Protein AF-A0A2E9M3F2-F1 (afdb_monomer_lite)

pLDDT: mean 84.05, std 14.64, range [48.94, 98.19]

Secondary structure (DSSP, 8-state):
---HHHHHHHHHHHHTT--HHHHHHHHT--HHHHHHHHHHHHHHHTTS-HHHHHHHHHHTT-TTSHHHHHHHHHHHHHHH--

Sequence (82 aa):
MATKEQVAQIVQLRGVGHSLEEIAKRVGMSKSSVAYQLKLLKKKSSKSDPSEVFSSALLGATIGTAGGLALAILLQQLKNGK

Structure (mmCIF, N/CA/C/O backbone):
data_AF-A0A2E9M3F2-F1
#
_entry.id   AF-A0A2E9M3F2-F1
#
loop_
_atom_site.group_PDB
_atom_site.id
_atom_site.type_symbol
_atom_site.label_atom_id
_atom_site.label_alt_id
_atom_site.label_comp_id
_atom_site.label_asym_id
_atom_site.label_entity_id
_atom_site.label_seq_id
_atom_site.pdbx_PDB_ins_code
_atom_site.Cartn_x
_atom_site.Cartn_y
_atom_site.Cartn_z
_atom_site.occupancy
_atom_site.B_iso_or_equiv
_atom_site.auth_seq_id
_atom_site.auth_comp_id
_atom_site.auth_asym_id
_atom_site.auth_atom_id
_atom_site.pdbx_PDB_model_num
ATOM 1 N N . MET A 1 1 ? -10.675 0.221 10.606 1.00 74.19 1 MET A N 1
ATOM 2 C CA . MET A 1 1 ? -9.225 0.142 10.295 1.00 74.19 1 MET A CA 1
ATOM 3 C C . MET A 1 1 ? -9.054 -0.719 9.051 1.00 74.19 1 MET A C 1
ATOM 5 O O . MET A 1 1 ? -9.909 -1.565 8.838 1.00 74.19 1 MET A O 1
ATOM 9 N N . ALA A 1 2 ? -8.031 -0.480 8.223 1.00 85.44 2 ALA A N 1
ATOM 10 C CA . ALA A 1 2 ? -7.800 -1.290 7.021 1.00 85.44 2 ALA A CA 1
ATOM 11 C C . ALA A 1 2 ? -7.404 -2.726 7.401 1.00 85.44 2 ALA A C 1
ATOM 13 O O . ALA A 1 2 ? -6.616 -2.902 8.333 1.00 85.44 2 ALA A O 1
ATOM 14 N N . THR A 1 3 ? -7.922 -3.729 6.688 1.00 91.50 3 THR A N 1
ATOM 15 C CA . THR A 1 3 ? -7.448 -5.115 6.834 1.00 91.50 3 THR A CA 1
ATOM 16 C C . THR A 1 3 ? -6.054 -5.274 6.225 1.00 91.50 3 THR A C 1
ATOM 18 O O . THR A 1 3 ? -5.589 -4.413 5.472 1.00 91.50 3 THR A O 1
ATOM 21 N N . LYS A 1 4 ? -5.369 -6.382 6.526 1.00 88.19 4 LYS A N 1
ATOM 22 C CA . LYS A 1 4 ? -4.049 -6.660 5.940 1.00 88.19 4 LYS A CA 1
ATOM 23 C C . LYS A 1 4 ? -4.140 -6.757 4.414 1.00 88.19 4 LYS A C 1
ATOM 25 O O . LYS A 1 4 ? -3.322 -6.170 3.715 1.00 88.19 4 LYS A O 1
ATOM 30 N N . GLU A 1 5 ? -5.192 -7.392 3.909 1.00 87.88 5 GLU A N 1
ATOM 31 C CA . GLU A 1 5 ? -5.519 -7.536 2.487 1.00 87.88 5 GLU A CA 1
ATOM 32 C C . GLU A 1 5 ? -5.744 -6.179 1.822 1.00 87.88 5 GLU A C 1
ATOM 34 O O . GLU A 1 5 ? -5.217 -5.923 0.740 1.00 87.88 5 GLU A O 1
ATOM 39 N N . GLN A 1 6 ? -6.472 -5.273 2.482 1.00 92.75 6 GLN A N 1
ATOM 40 C CA . GLN A 1 6 ? -6.657 -3.913 1.980 1.00 92.75 6 GLN A CA 1
ATOM 41 C C . GLN A 1 6 ? -5.335 -3.142 1.947 1.00 92.75 6 GLN A C 1
ATO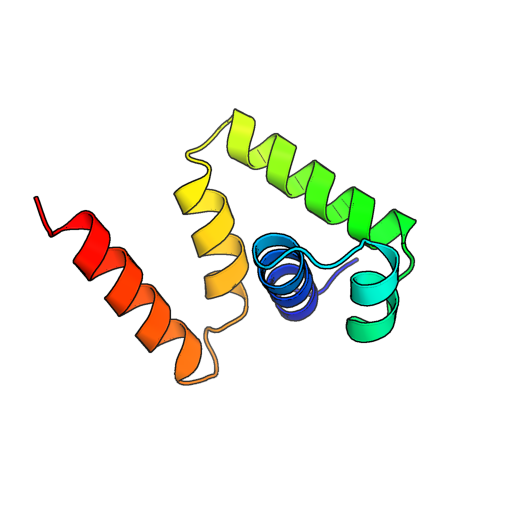M 43 O O . GLN A 1 6 ? -5.068 -2.437 0.978 1.00 92.75 6 GLN A O 1
ATOM 48 N N . VAL A 1 7 ? -4.478 -3.289 2.964 1.00 93.50 7 VAL A N 1
ATOM 49 C CA . VAL A 1 7 ? -3.154 -2.645 2.986 1.00 93.50 7 VAL A CA 1
ATOM 50 C C . VAL A 1 7 ? -2.267 -3.164 1.853 1.00 93.50 7 VAL A C 1
ATOM 52 O O . VAL A 1 7 ? -1.652 -2.351 1.164 1.00 93.50 7 VAL A O 1
ATOM 55 N N . ALA A 1 8 ? -2.242 -4.472 1.592 1.00 91.56 8 ALA A N 1
ATOM 56 C CA . ALA A 1 8 ? -1.500 -5.021 0.458 1.00 91.56 8 ALA A CA 1
ATOM 57 C C . ALA A 1 8 ? -2.023 -4.517 -0.884 1.00 91.56 8 ALA A C 1
ATOM 59 O O . ALA A 1 8 ? -1.226 -4.097 -1.718 1.00 91.56 8 ALA A O 1
ATOM 60 N N . GLN A 1 9 ? -3.344 -4.476 -1.076 1.00 92.69 9 GLN A N 1
ATOM 61 C CA . GLN A 1 9 ? -3.930 -3.926 -2.298 1.00 92.69 9 GLN A CA 1
ATOM 62 C C . GLN A 1 9 ? -3.603 -2.437 -2.465 1.00 92.69 9 GLN A C 1
ATOM 64 O O . GLN A 1 9 ? -3.242 -2.012 -3.560 1.00 92.69 9 GLN A O 1
ATOM 69 N N . ILE A 1 10 ? -3.656 -1.642 -1.388 1.00 95.50 10 ILE A N 1
ATOM 70 C CA . ILE A 1 10 ? -3.253 -0.226 -1.405 1.00 95.50 10 ILE A CA 1
ATOM 71 C C . ILE A 1 10 ? -1.797 -0.092 -1.861 1.00 95.50 10 ILE A C 1
ATOM 73 O O . ILE A 1 10 ? -1.496 0.736 -2.719 1.00 95.50 10 ILE A O 1
ATOM 77 N N . VAL A 1 11 ? -0.899 -0.902 -1.298 1.00 93.94 11 VAL A N 1
ATOM 78 C CA . VAL A 1 11 ? 0.535 -0.873 -1.603 1.00 93.94 11 VAL A CA 1
ATOM 79 C C . VAL A 1 11 ? 0.818 -1.328 -3.030 1.00 93.94 11 VAL A C 1
ATOM 81 O O . VAL A 1 11 ? 1.548 -0.644 -3.743 1.00 93.94 11 VAL A O 1
ATOM 84 N N . GLN A 1 12 ? 0.201 -2.424 -3.472 1.00 92.75 12 GLN A N 1
ATOM 85 C CA . GLN A 1 12 ? 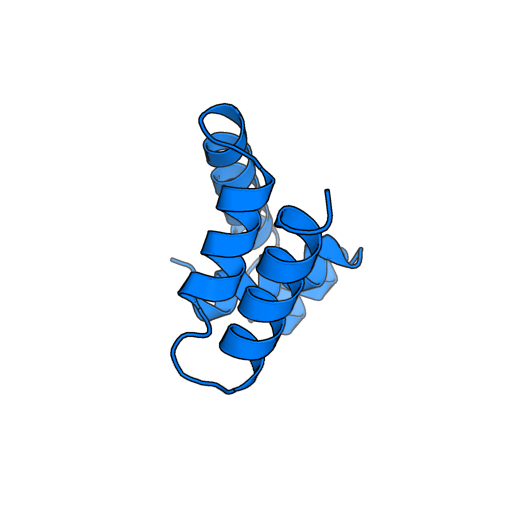0.331 -2.950 -4.828 1.00 92.75 12 GLN A CA 1
ATOM 86 C C . GLN A 1 12 ? -0.150 -1.929 -5.862 1.00 92.75 12 GLN A C 1
ATOM 88 O O . GLN A 1 12 ? 0.597 -1.567 -6.768 1.00 92.75 12 GLN A O 1
ATOM 93 N N . LEU A 1 13 ? -1.372 -1.413 -5.700 1.00 95.44 13 LEU A N 1
ATOM 94 C CA . LEU A 1 13 ? -1.966 -0.460 -6.636 1.00 95.44 13 LEU A CA 1
ATOM 95 C C . LEU A 1 13 ? -1.195 0.863 -6.660 1.00 95.44 13 LEU A C 1
ATOM 97 O O . LEU A 1 13 ? -0.992 1.441 -7.727 1.00 95.44 13 LEU A O 1
ATOM 101 N N . ARG A 1 14 ? -0.729 1.340 -5.498 1.00 95.44 14 ARG A N 1
ATOM 102 C CA . ARG A 1 14 ? 0.091 2.551 -5.439 1.00 95.44 14 ARG A CA 1
ATOM 103 C C . ARG A 1 14 ? 1.469 2.339 -6.064 1.00 95.44 14 ARG A C 1
ATOM 105 O O . ARG A 1 14 ? 1.958 3.250 -6.724 1.00 95.44 14 ARG A O 1
ATOM 112 N N . GLY A 1 15 ? 2.069 1.165 -5.866 1.00 91.81 15 GLY A N 1
ATOM 113 C CA . GLY A 1 15 ? 3.368 0.795 -6.428 1.00 91.81 15 GLY A CA 1
ATOM 114 C C . GLY A 1 15 ? 3.381 0.779 -7.957 1.00 91.81 15 GLY A C 1
ATOM 115 O O . GLY A 1 15 ? 4.403 1.100 -8.549 1.00 91.81 15 GLY A O 1
ATOM 116 N N . VAL A 1 16 ? 2.237 0.494 -8.588 1.00 93.94 16 VAL A N 1
ATOM 117 C CA . VAL A 1 16 ? 2.071 0.523 -10.054 1.00 93.94 16 VAL A CA 1
ATOM 118 C C . VAL A 1 16 ? 1.476 1.835 -10.589 1.00 93.94 16 VAL A C 1
ATOM 120 O O . VAL A 1 16 ? 1.185 1.935 -11.775 1.00 93.94 16 VAL A O 1
ATOM 123 N N . GLY A 1 17 ? 1.298 2.854 -9.738 1.00 95.75 17 GLY A N 1
ATOM 124 C CA . GLY A 1 17 ? 0.958 4.217 -10.170 1.00 95.75 17 GLY A CA 1
ATOM 125 C C . GLY A 1 17 ? -0.516 4.628 -10.083 1.00 95.75 17 GLY A C 1
ATOM 126 O O . GLY A 1 17 ? -0.846 5.731 -10.513 1.00 95.75 17 GLY A O 1
ATOM 127 N N . HIS A 1 18 ? -1.405 3.823 -9.490 1.00 97.81 18 HIS A N 1
ATOM 128 C CA . HIS A 1 18 ? -2.805 4.234 -9.324 1.00 97.81 18 HIS A CA 1
ATOM 129 C C . HIS A 1 18 ? -2.975 5.437 -8.378 1.00 97.81 18 HIS A C 1
ATOM 131 O O . HIS A 1 18 ? -2.275 5.610 -7.367 1.00 97.81 18 HIS A O 1
ATOM 137 N N . SER A 1 19 ? -3.969 6.265 -8.694 1.00 98.12 19 SER A N 1
ATOM 138 C CA . SER A 1 19 ? -4.391 7.406 -7.886 1.00 98.12 19 SER A CA 1
ATOM 139 C C . SER A 1 19 ? -5.091 6.967 -6.593 1.00 98.12 19 SER A C 1
ATOM 141 O O . SER A 1 19 ? -5.644 5.872 -6.488 1.00 98.12 19 SER A O 1
ATOM 143 N N . LEU A 1 20 ? -5.124 7.851 -5.588 1.00 97.62 20 LEU A N 1
ATOM 144 C CA . LEU A 1 20 ? -5.818 7.579 -4.318 1.00 97.62 20 LEU A CA 1
ATOM 145 C C . LEU A 1 20 ? -7.316 7.317 -4.514 1.00 97.62 20 LEU A C 1
ATOM 147 O O . LEU A 1 20 ? -7.920 6.586 -3.737 1.00 97.62 20 LEU A O 1
ATOM 151 N N . GLU A 1 21 ? -7.904 7.920 -5.545 1.00 98.19 21 GLU A N 1
ATOM 152 C CA . GLU A 1 21 ? -9.304 7.748 -5.909 1.00 98.19 21 GLU A CA 1
ATOM 153 C C . GLU A 1 21 ? -9.594 6.367 -6.491 1.00 98.19 21 GLU A C 1
ATOM 155 O O . GLU A 1 21 ? -10.539 5.713 -6.054 1.00 98.19 21 GLU A O 1
ATOM 160 N N . GLU A 1 22 ? -8.773 5.897 -7.427 1.00 98.19 22 GLU A N 1
ATOM 161 C CA . GLU A 1 22 ? -8.908 4.552 -7.993 1.00 98.19 22 GLU A CA 1
ATOM 162 C C . GLU A 1 22 ? -8.676 3.473 -6.933 1.00 98.19 22 GLU A C 1
ATOM 164 O O . GLU A 1 22 ? -9.410 2.486 -6.882 1.00 98.19 22 GLU A O 1
ATOM 169 N N . ILE A 1 23 ? -7.688 3.679 -6.055 1.00 98.06 23 ILE A N 1
ATOM 170 C CA . ILE A 1 23 ? -7.402 2.758 -4.952 1.00 98.06 23 ILE A CA 1
ATOM 171 C C . ILE A 1 23 ? -8.600 2.699 -4.005 1.00 98.06 23 ILE A C 1
ATOM 173 O O . ILE A 1 23 ? -9.098 1.611 -3.739 1.00 98.06 23 ILE A O 1
ATOM 177 N N . ALA A 1 24 ? -9.097 3.853 -3.549 1.00 97.88 24 ALA A N 1
ATOM 178 C CA . ALA A 1 24 ? -10.260 3.963 -2.667 1.00 97.88 24 ALA A CA 1
ATOM 179 C C . ALA A 1 24 ? -11.481 3.203 -3.210 1.00 97.88 24 ALA A C 1
ATOM 181 O O . ALA A 1 24 ? -12.086 2.415 -2.482 1.00 97.88 24 ALA A O 1
ATOM 182 N N . LYS A 1 25 ? -11.782 3.378 -4.506 1.00 97.88 25 LYS A N 1
ATOM 183 C CA . LYS A 1 25 ? -12.867 2.661 -5.191 1.00 97.88 25 LYS A CA 1
ATOM 184 C C . LYS A 1 25 ? -12.647 1.146 -5.198 1.00 97.88 25 LYS A C 1
ATOM 186 O O . LYS A 1 25 ? -13.582 0.411 -4.910 1.00 97.88 25 LYS A O 1
ATOM 191 N N . ARG A 1 26 ? -11.427 0.674 -5.485 1.00 96.31 26 ARG A N 1
ATOM 192 C CA . ARG A 1 26 ? -11.118 -0.768 -5.541 1.00 96.31 26 ARG A CA 1
ATOM 193 C C . ARG A 1 26 ? -11.138 -1.456 -4.180 1.00 96.31 26 ARG A C 1
ATOM 195 O O . ARG A 1 26 ? -11.626 -2.574 -4.090 1.00 96.31 26 ARG A O 1
ATOM 202 N N . VAL A 1 27 ? -10.615 -0.812 -3.136 1.00 94.81 27 VAL A N 1
ATOM 203 C CA . VAL A 1 27 ? -10.483 -1.442 -1.807 1.00 94.81 27 VAL A CA 1
ATOM 204 C C . VAL A 1 27 ? -11.676 -1.181 -0.880 1.00 94.81 27 VAL A C 1
ATOM 206 O O . VAL A 1 27 ? -11.659 -1.625 0.269 1.00 94.81 27 VAL A O 1
ATOM 209 N N . GLY A 1 28 ? -12.697 -0.451 -1.348 1.00 96.50 28 GLY A N 1
ATOM 210 C CA . GLY A 1 28 ? -13.897 -0.132 -0.569 1.00 96.50 28 GLY A CA 1
ATOM 211 C C . GLY A 1 28 ? -13.624 0.810 0.608 1.00 96.50 28 GLY A C 1
ATOM 212 O O . GLY A 1 28 ? -14.186 0.638 1.687 1.00 96.50 28 GLY A O 1
ATOM 213 N N . MET A 1 29 ? -12.725 1.783 0.434 1.00 96.38 29 MET A N 1
ATOM 214 C CA . MET A 1 29 ? -12.329 2.735 1.481 1.00 96.38 29 MET A CA 1
ATOM 215 C C . MET A 1 29 ? -12.466 4.181 1.006 1.00 96.38 29 MET A C 1
ATOM 217 O O . MET A 1 29 ? -12.526 4.460 -0.186 1.00 96.38 29 MET A O 1
ATOM 221 N N . SER A 1 30 ? -12.454 5.138 1.936 1.00 97.69 30 SER A N 1
ATOM 222 C CA . SER A 1 30 ? -12.368 6.556 1.579 1.00 97.69 30 SER A CA 1
ATOM 223 C C . SER A 1 30 ? -10.952 6.935 1.122 1.00 97.69 30 SER A C 1
ATOM 225 O O . SER A 1 30 ? -9.953 6.364 1.575 1.00 97.69 30 SER A O 1
ATOM 227 N N . LYS A 1 31 ? -10.842 7.969 0.273 1.00 97.94 31 LYS A N 1
ATOM 228 C CA . LYS A 1 31 ? -9.543 8.514 -0.174 1.00 97.94 31 LYS A CA 1
ATOM 229 C C . LYS A 1 31 ? -8.652 8.920 1.007 1.00 97.94 31 LYS A C 1
ATOM 231 O O . LYS A 1 31 ? -7.447 8.674 0.984 1.00 97.94 31 LYS A O 1
ATOM 236 N N . SER A 1 32 ? -9.238 9.510 2.052 1.00 97.38 32 SER A N 1
ATOM 237 C CA . SER A 1 32 ? -8.518 9.937 3.257 1.00 97.38 32 SER A CA 1
ATOM 238 C C . SER A 1 32 ? -7.999 8.751 4.070 1.00 97.38 32 SER A C 1
ATOM 240 O O . SER A 1 32 ? -6.868 8.794 4.554 1.00 97.38 32 SER A O 1
ATOM 242 N N . SER A 1 33 ? -8.765 7.660 4.169 1.00 96.56 33 SER A N 1
ATOM 243 C CA . SER A 1 33 ? -8.295 6.438 4.824 1.00 96.56 33 SER A CA 1
ATOM 244 C C . SER A 1 33 ? -7.156 5.767 4.050 1.00 96.56 33 SER A C 1
ATOM 246 O O . SER A 1 33 ? -6.187 5.344 4.676 1.00 96.56 33 SER A O 1
ATOM 248 N N . VAL A 1 34 ? -7.207 5.732 2.712 1.00 97.44 34 VAL A N 1
ATOM 249 C CA . VAL A 1 34 ? -6.090 5.243 1.877 1.00 97.44 34 VAL A CA 1
ATOM 250 C C . VAL A 1 34 ? -4.839 6.109 2.068 1.00 97.44 34 VAL A C 1
ATOM 252 O O . VAL A 1 34 ? -3.752 5.585 2.320 1.00 97.44 34 VAL A O 1
ATOM 255 N N . ALA A 1 35 ? -4.985 7.437 2.020 1.00 97.69 35 ALA A N 1
ATOM 256 C CA . ALA A 1 35 ? -3.881 8.371 2.249 1.00 97.69 35 ALA A CA 1
ATOM 257 C C . ALA A 1 35 ? -3.246 8.183 3.636 1.00 97.69 35 ALA A C 1
ATOM 259 O O . ALA A 1 35 ? -2.022 8.219 3.778 1.00 97.69 35 ALA A O 1
ATOM 260 N N . TYR A 1 36 ? -4.070 7.935 4.656 1.00 97.19 36 TYR A N 1
ATOM 261 C CA . TYR A 1 36 ? -3.601 7.650 6.005 1.00 97.19 36 TYR A CA 1
ATOM 262 C C . TYR A 1 36 ? -2.771 6.360 6.071 1.00 97.19 36 TYR A C 1
ATOM 264 O O . TYR A 1 36 ? -1.690 6.381 6.659 1.00 97.19 36 TYR A O 1
ATOM 272 N N . GLN A 1 37 ? -3.200 5.270 5.419 1.00 95.88 37 GLN A N 1
ATOM 273 C CA . GLN A 1 37 ? -2.411 4.029 5.371 1.00 95.88 37 GLN A CA 1
ATOM 274 C C . GLN A 1 37 ? -1.045 4.245 4.708 1.00 95.88 37 GLN A C 1
ATOM 276 O O . GLN A 1 37 ? -0.017 3.857 5.262 1.00 95.88 37 GLN A O 1
ATOM 281 N N . LEU A 1 38 ? -1.003 4.949 3.573 1.00 96.06 38 LEU A N 1
ATOM 282 C CA . LEU A 1 38 ? 0.259 5.285 2.905 1.00 96.06 38 LEU A CA 1
ATOM 283 C C . LEU A 1 38 ? 1.159 6.172 3.780 1.00 96.06 38 LEU A C 1
ATOM 285 O O . LEU A 1 38 ? 2.375 5.984 3.807 1.00 96.06 38 LEU A O 1
ATOM 289 N N . LYS A 1 39 ? 0.578 7.101 4.552 1.00 96.44 39 LYS A N 1
ATOM 290 C CA . LYS A 1 39 ? 1.317 7.921 5.524 1.00 96.44 39 LYS A CA 1
ATOM 291 C C . LYS A 1 39 ? 1.926 7.070 6.643 1.00 96.44 39 LYS A C 1
ATOM 293 O O . LYS A 1 39 ? 3.068 7.320 7.028 1.00 96.44 39 LYS A O 1
ATOM 298 N N . LEU A 1 40 ? 1.199 6.074 7.155 1.00 94.50 40 LEU A N 1
ATOM 299 C CA . LEU A 1 40 ? 1.721 5.143 8.161 1.00 94.50 40 LEU A CA 1
ATOM 300 C C . LEU A 1 40 ? 2.888 4.317 7.613 1.00 94.50 40 LEU A C 1
ATOM 302 O O . LEU A 1 40 ? 3.921 4.220 8.273 1.00 94.50 40 LEU A O 1
ATOM 306 N N . LEU A 1 41 ? 2.756 3.787 6.396 1.00 92.81 41 LEU A N 1
ATOM 307 C CA . LEU A 1 41 ? 3.821 3.033 5.731 1.00 92.81 41 LEU A CA 1
ATOM 308 C C . LEU A 1 41 ? 5.061 3.900 5.495 1.00 92.81 41 LEU A C 1
ATOM 310 O O . LEU A 1 41 ? 6.159 3.483 5.850 1.00 92.81 41 LEU A O 1
ATOM 314 N N . LYS A 1 42 ? 4.886 5.143 5.027 1.00 94.81 42 LYS A N 1
ATOM 315 C CA . LYS A 1 42 ? 5.977 6.122 4.881 1.00 94.81 42 LYS A CA 1
ATOM 316 C C . LYS A 1 42 ? 6.678 6.423 6.211 1.00 94.81 42 LYS A C 1
ATOM 318 O O . LYS A 1 42 ? 7.896 6.547 6.261 1.00 94.81 42 LYS A O 1
ATOM 323 N N . LYS A 1 43 ? 5.922 6.540 7.309 1.00 94.19 43 LYS A N 1
ATOM 324 C CA . LYS A 1 43 ? 6.489 6.740 8.656 1.00 94.19 43 LYS A CA 1
ATOM 325 C C . LYS A 1 43 ? 7.247 5.503 9.150 1.00 94.19 43 LYS A C 1
ATOM 327 O O . LYS A 1 43 ? 8.180 5.629 9.937 1.00 94.19 43 LYS A O 1
ATOM 332 N N . LYS A 1 44 ? 6.840 4.305 8.728 1.00 89.75 44 LYS A N 1
ATOM 333 C CA . LYS A 1 44 ? 7.543 3.063 9.058 1.00 89.75 44 LYS A CA 1
ATOM 334 C C . LYS A 1 44 ? 8.836 2.941 8.250 1.00 89.75 44 LYS A C 1
ATOM 336 O O . LYS A 1 44 ? 9.877 2.669 8.831 1.00 89.75 44 LYS A O 1
ATOM 341 N N . SER A 1 45 ? 8.795 3.262 6.957 1.00 90.00 45 SER A N 1
ATOM 342 C CA . SER A 1 45 ? 9.968 3.246 6.072 1.00 90.00 45 SER A CA 1
ATOM 343 C C . SER A 1 45 ? 10.988 4.347 6.369 1.00 90.00 45 SER A C 1
ATOM 345 O O . SER A 1 45 ? 12.086 4.322 5.836 1.00 90.00 45 SER A O 1
ATOM 347 N N . SER A 1 46 ? 10.648 5.349 7.187 1.00 89.56 46 SER A N 1
ATOM 348 C CA . SER A 1 46 ? 11.634 6.316 7.685 1.00 89.56 46 SER A CA 1
ATOM 349 C C . SER A 1 46 ? 12.409 5.800 8.902 1.00 89.56 46 SER A C 1
ATOM 351 O O . SER A 1 46 ? 13.342 6.457 9.345 1.00 89.56 46 SER A O 1
ATOM 353 N N . LYS A 1 47 ? 11.982 4.676 9.493 1.00 87.81 47 LYS A N 1
ATOM 354 C CA . LYS A 1 47 ? 12.608 4.037 10.665 1.00 87.81 47 LYS A CA 1
ATOM 355 C C . LYS A 1 47 ? 13.183 2.649 10.359 1.00 87.81 47 LYS A C 1
ATOM 357 O O . LYS A 1 47 ? 13.865 2.081 11.204 1.00 87.81 47 LYS A O 1
ATOM 362 N N . SER A 1 48 ? 12.864 2.097 9.195 1.00 85.62 48 SER A N 1
ATOM 363 C CA . SER A 1 48 ? 13.213 0.749 8.744 1.00 85.62 48 SER A CA 1
ATOM 364 C C . SER A 1 48 ? 13.424 0.779 7.234 1.00 85.62 48 SER A C 1
ATOM 366 O O . SER A 1 48 ? 12.995 1.732 6.585 1.00 85.62 48 SER A O 1
ATOM 368 N N . ASP A 1 49 ? 14.037 -0.255 6.664 1.00 87.81 49 ASP A N 1
ATOM 369 C CA . ASP A 1 49 ? 14.274 -0.300 5.224 1.00 87.81 49 ASP A CA 1
ATOM 370 C C . ASP A 1 49 ? 12.946 -0.225 4.425 1.00 87.81 49 ASP A C 1
ATOM 372 O O . ASP A 1 49 ? 12.003 -0.977 4.707 1.00 87.81 49 ASP A O 1
ATOM 376 N N . PRO A 1 50 ? 12.816 0.685 3.436 1.00 87.56 50 PRO A N 1
ATOM 377 C CA . PRO A 1 50 ? 11.589 0.818 2.655 1.00 87.56 50 PRO A CA 1
ATOM 378 C C . PRO A 1 50 ? 11.178 -0.458 1.915 1.00 87.56 50 PRO A C 1
ATOM 380 O O . PRO A 1 50 ? 9.978 -0.724 1.802 1.00 87.56 50 PRO A O 1
ATOM 383 N N . SER A 1 51 ? 12.143 -1.254 1.438 1.00 85.69 51 SER A N 1
ATOM 384 C CA . SER A 1 51 ? 11.864 -2.518 0.750 1.00 85.69 51 SER A CA 1
ATOM 385 C C . SER A 1 51 ? 11.309 -3.557 1.718 1.00 85.69 51 SER A C 1
ATOM 387 O O . SER A 1 51 ? 10.373 -4.275 1.372 1.00 85.69 51 SER A O 1
ATOM 389 N N . GLU A 1 52 ? 11.794 -3.581 2.960 1.00 83.62 52 GLU A N 1
ATOM 390 C CA . GLU A 1 52 ? 11.274 -4.454 4.010 1.00 83.62 52 GLU A CA 1
ATOM 391 C C . GLU A 1 52 ? 9.845 -4.063 4.406 1.00 83.62 52 GLU A C 1
ATOM 393 O O . GLU A 1 52 ? 8.979 -4.928 4.537 1.00 83.62 52 GLU A O 1
ATOM 398 N N . VAL A 1 53 ? 9.554 -2.762 4.533 1.00 87.50 53 VAL A N 1
ATOM 399 C CA . VAL A 1 53 ? 8.199 -2.266 4.833 1.00 87.50 53 VAL A CA 1
ATOM 400 C C . VAL A 1 53 ? 7.223 -2.577 3.699 1.00 87.50 53 VAL A C 1
ATOM 402 O O . VAL A 1 53 ? 6.109 -3.030 3.969 1.00 87.50 53 VAL A O 1
ATOM 405 N N . PHE A 1 54 ? 7.634 -2.366 2.445 1.00 88.50 54 PHE A N 1
ATOM 406 C CA . PHE A 1 54 ? 6.842 -2.705 1.262 1.00 88.50 54 PHE A CA 1
ATOM 407 C C . PHE A 1 54 ? 6.570 -4.210 1.188 1.00 88.50 54 PHE A C 1
ATOM 409 O O . PHE A 1 54 ? 5.415 -4.630 1.113 1.00 88.50 54 PHE A O 1
ATOM 416 N N . SER A 1 55 ? 7.624 -5.022 1.296 1.00 85.25 55 SER A N 1
ATOM 417 C CA . SER A 1 55 ? 7.531 -6.481 1.231 1.00 85.25 55 SER A CA 1
ATOM 418 C C . SER A 1 55 ? 6.691 -7.022 2.379 1.00 85.25 55 SER A C 1
ATOM 420 O O . SER A 1 55 ? 5.827 -7.850 2.154 1.00 85.25 55 SER A O 1
ATOM 422 N N . SER A 1 56 ? 6.845 -6.504 3.598 1.00 84.88 56 SER A N 1
ATOM 423 C CA . SER A 1 56 ? 6.034 -6.918 4.750 1.00 84.88 56 SER A CA 1
ATOM 424 C C . SER A 1 56 ? 4.562 -6.536 4.606 1.00 84.88 56 SER A C 1
ATOM 426 O O . SER A 1 56 ? 3.692 -7.297 5.018 1.00 84.88 56 SER A O 1
ATOM 428 N N . ALA A 1 57 ? 4.260 -5.368 4.031 1.00 86.56 57 ALA A N 1
ATOM 429 C CA . ALA A 1 57 ? 2.884 -4.958 3.765 1.00 86.56 57 ALA A CA 1
ATOM 430 C C . ALA A 1 57 ? 2.219 -5.844 2.700 1.00 86.56 57 ALA A C 1
ATOM 432 O O . ALA A 1 57 ? 1.031 -6.134 2.806 1.00 86.56 57 ALA A O 1
ATOM 433 N N . LEU A 1 58 ? 2.990 -6.298 1.711 1.00 83.94 58 LEU A N 1
ATOM 434 C CA . LEU A 1 58 ? 2.518 -7.138 0.612 1.00 83.94 58 LEU A CA 1
ATOM 435 C C . LEU A 1 58 ? 2.450 -8.631 0.993 1.00 83.94 58 LEU A C 1
ATOM 437 O O . LEU A 1 58 ? 1.482 -9.321 0.677 1.00 83.94 58 LEU A O 1
ATOM 441 N N . LEU A 1 59 ? 3.442 -9.124 1.735 1.00 76.44 59 LEU A N 1
ATOM 442 C CA . LEU A 1 59 ? 3.556 -10.511 2.199 1.00 76.44 59 LEU A CA 1
ATOM 443 C C . LEU A 1 59 ? 2.702 -10.787 3.439 1.00 76.44 59 LEU A C 1
ATOM 445 O O . LEU A 1 59 ? 2.095 -11.847 3.556 1.00 76.44 59 LEU A O 1
ATOM 449 N N . GLY A 1 60 ? 2.566 -9.804 4.333 1.00 66.88 60 GLY A N 1
ATOM 450 C CA . GLY A 1 60 ? 1.722 -9.899 5.526 1.00 66.88 60 GLY A CA 1
ATOM 451 C C . GLY A 1 60 ? 0.229 -10.078 5.226 1.00 66.88 60 GLY A C 1
ATOM 452 O O . GLY A 1 60 ? -0.526 -10.431 6.130 1.00 66.88 60 GLY A O 1
ATOM 453 N N . ALA A 1 61 ? -0.186 -9.861 3.976 1.00 60.25 61 ALA A N 1
ATOM 454 C CA . ALA A 1 61 ? -1.541 -10.079 3.480 1.00 60.25 61 ALA A CA 1
ATOM 455 C C . ALA A 1 61 ? -1.715 -11.346 2.626 1.00 60.25 61 ALA A C 1
ATOM 457 O O . ALA A 1 61 ? -2.841 -11.724 2.326 1.00 60.25 61 ALA A O 1
ATOM 458 N N . THR A 1 62 ? -0.624 -11.983 2.189 1.00 54.47 62 THR A N 1
ATOM 459 C CA . THR A 1 62 ? -0.652 -13.051 1.170 1.00 54.47 62 THR A CA 1
ATOM 460 C C . THR A 1 62 ? -0.321 -14.438 1.713 1.00 54.47 62 THR A C 1
ATOM 462 O O . THR A 1 62 ? -0.186 -15.373 0.930 1.00 54.47 62 THR A O 1
ATOM 465 N N . ILE A 1 63 ? -0.292 -14.627 3.039 1.00 53.94 63 ILE A N 1
ATOM 466 C CA . ILE A 1 63 ? -0.000 -15.930 3.674 1.00 53.94 63 ILE A CA 1
ATOM 467 C C . ILE A 1 63 ? -1.006 -17.042 3.258 1.00 53.94 63 ILE A C 1
ATOM 469 O O . ILE A 1 63 ? -0.753 -18.215 3.499 1.00 53.94 63 ILE A O 1
ATOM 473 N N . GLY A 1 64 ? -2.108 -16.723 2.562 1.00 48.94 64 GLY A N 1
ATOM 474 C CA . GLY A 1 64 ? -3.099 -17.703 2.094 1.00 48.94 64 GLY A CA 1
ATOM 475 C C . GLY A 1 64 ? -3.162 -18.015 0.590 1.00 48.94 64 GLY A C 1
ATOM 476 O O . GLY A 1 64 ? -3.946 -18.881 0.219 1.00 48.94 64 GLY A O 1
ATOM 477 N N . THR A 1 65 ? -2.411 -17.351 -0.301 1.00 51.25 65 THR A N 1
ATOM 478 C CA . THR A 1 65 ? -2.503 -17.635 -1.755 1.00 51.25 65 THR A CA 1
ATOM 479 C C . THR A 1 65 ? -1.128 -17.755 -2.408 1.00 51.25 65 THR A C 1
ATOM 481 O O . THR A 1 65 ? -0.193 -17.041 -2.051 1.00 51.25 65 THR A O 1
ATOM 484 N N . ALA A 1 66 ? -1.004 -18.654 -3.391 1.00 55.97 66 ALA A N 1
ATOM 485 C CA . ALA A 1 66 ? 0.247 -19.013 -4.072 1.00 55.97 66 ALA A CA 1
ATOM 486 C C . ALA A 1 66 ? 1.089 -17.819 -4.594 1.00 55.97 66 ALA A C 1
ATOM 488 O O . ALA A 1 66 ? 2.296 -17.954 -4.786 1.00 55.97 66 ALA A O 1
ATOM 489 N N . GLY A 1 67 ? 0.492 -16.633 -4.772 1.00 56.62 67 GLY A N 1
ATOM 490 C CA . GLY A 1 67 ? 1.186 -15.411 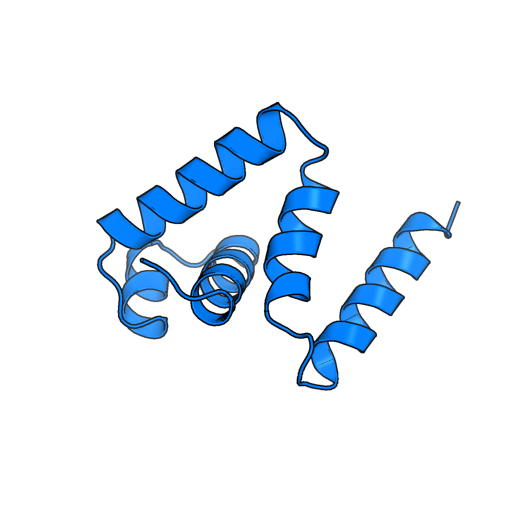-5.193 1.00 56.62 67 GLY A CA 1
ATOM 491 C C . GLY A 1 67 ? 2.147 -14.805 -4.157 1.00 56.62 67 GLY A C 1
ATOM 492 O O . GLY A 1 67 ? 3.141 -14.196 -4.550 1.00 56.62 67 GLY A O 1
ATOM 493 N N . GLY A 1 68 ? 1.912 -14.995 -2.851 1.0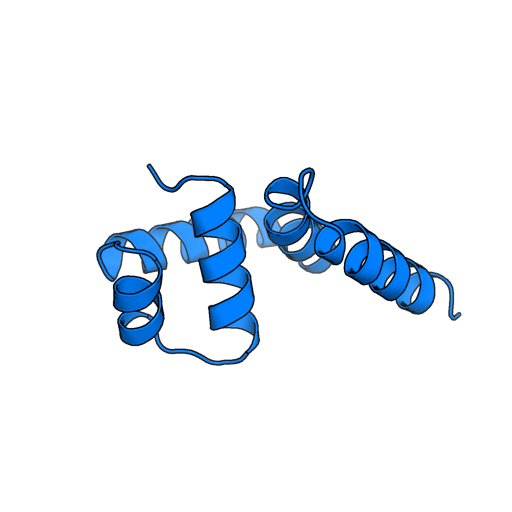0 60.50 68 GLY A N 1
ATOM 494 C CA . GLY A 1 68 ? 2.803 -14.474 -1.800 1.00 60.50 68 GLY A CA 1
ATOM 495 C C . GLY 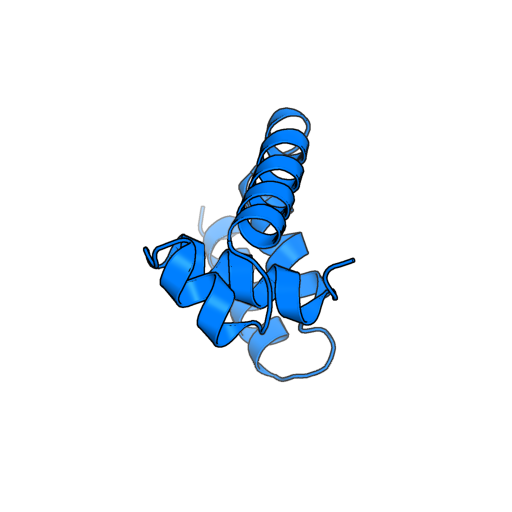A 1 68 ? 4.177 -15.147 -1.803 1.00 60.50 68 GLY A C 1
ATOM 496 O O . GLY A 1 68 ? 5.207 -14.484 -1.683 1.00 60.50 68 GLY A O 1
ATOM 497 N N . LEU A 1 69 ? 4.199 -16.462 -2.035 1.00 60.03 69 LEU A N 1
ATOM 498 C CA . LEU A 1 69 ? 5.432 -17.241 -2.155 1.00 60.03 69 LEU A CA 1
ATOM 499 C C . LEU A 1 69 ? 6.219 -16.866 -3.415 1.00 60.03 69 LEU A C 1
ATOM 501 O O . LEU A 1 69 ? 7.424 -16.653 -3.331 1.00 60.03 69 LEU A O 1
ATOM 505 N N . ALA A 1 70 ? 5.552 -16.721 -4.565 1.00 63.50 70 ALA A N 1
ATOM 506 C CA . ALA A 1 70 ? 6.217 -16.373 -5.823 1.00 63.50 70 ALA A CA 1
ATOM 507 C C . ALA A 1 70 ? 6.937 -15.016 -5.747 1.00 63.50 70 ALA A C 1
ATOM 509 O O . ALA A 1 70 ? 8.080 -14.892 -6.189 1.00 63.50 70 ALA A O 1
ATOM 510 N N . LEU A 1 71 ? 6.308 -14.007 -5.134 1.00 65.50 71 LEU A N 1
ATOM 511 C CA . LEU A 1 71 ? 6.941 -12.703 -4.960 1.00 65.50 71 LEU A CA 1
ATOM 512 C C . LEU A 1 71 ? 8.053 -12.722 -3.901 1.00 65.50 71 LEU A C 1
ATOM 514 O O . LEU A 1 71 ? 9.078 -12.073 -4.097 1.00 65.50 71 LEU A O 1
ATOM 518 N N . ALA A 1 72 ? 7.889 -13.474 -2.808 1.00 66.94 72 ALA A N 1
ATOM 519 C CA . ALA A 1 72 ? 8.954 -13.653 -1.820 1.00 66.94 72 ALA A CA 1
ATOM 520 C C . ALA A 1 72 ? 10.202 -14.299 -2.448 1.00 66.94 72 ALA A C 1
ATOM 522 O O . ALA A 1 72 ? 11.313 -13.813 -2.239 1.00 66.94 72 ALA A O 1
ATOM 523 N N . ILE A 1 73 ? 10.009 -15.328 -3.281 1.00 70.50 73 ILE A N 1
ATOM 524 C CA . ILE A 1 73 ? 11.082 -15.983 -4.041 1.00 70.50 73 ILE A CA 1
ATOM 525 C C . ILE A 1 73 ? 11.734 -14.990 -5.011 1.00 70.50 73 ILE A C 1
ATOM 527 O O . ILE A 1 73 ? 12.958 -14.905 -5.052 1.00 70.50 73 ILE A 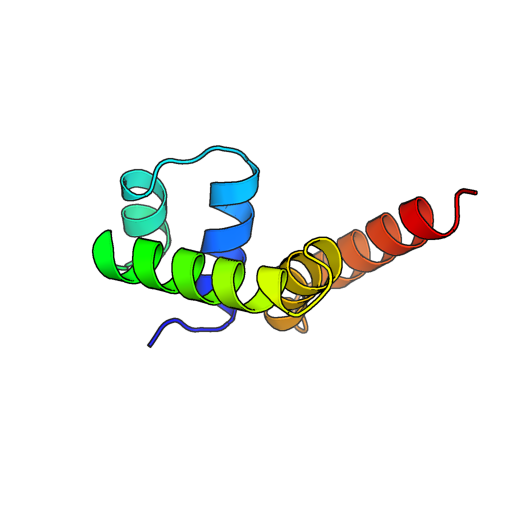O 1
ATOM 531 N N . LEU A 1 74 ? 10.950 -14.190 -5.742 1.00 68.81 74 LEU A N 1
ATOM 532 C CA . LEU A 1 74 ? 11.478 -13.179 -6.666 1.00 68.81 74 LEU A CA 1
ATOM 533 C C . LEU A 1 74 ? 12.339 -12.129 -5.942 1.00 68.81 74 LEU A C 1
ATOM 535 O O . LEU A 1 74 ? 13.444 -11.814 -6.379 1.00 68.81 74 LEU A O 1
ATOM 539 N N . LEU A 1 75 ? 11.857 -11.603 -4.814 1.00 72.75 75 LEU A N 1
ATOM 540 C CA . LEU A 1 75 ? 12.592 -10.616 -4.021 1.00 72.75 75 LEU A CA 1
ATOM 541 C C . LEU A 1 75 ? 13.869 -11.210 -3.414 1.00 72.75 75 LEU A C 1
ATOM 543 O O . LEU A 1 75 ? 14.897 -10.537 -3.367 1.00 72.75 75 LEU A O 1
ATOM 547 N N . GLN A 1 76 ? 13.828 -12.475 -2.987 1.00 69.31 76 GLN A N 1
ATOM 548 C CA . GLN A 1 76 ? 15.006 -13.186 -2.496 1.00 69.31 76 GLN A CA 1
ATOM 549 C C . GLN A 1 76 ? 16.040 -13.415 -3.608 1.00 69.31 76 GLN A C 1
ATOM 551 O O . GLN A 1 76 ? 17.227 -13.211 -3.371 1.00 69.31 76 GLN A O 1
ATOM 556 N N . GLN A 1 77 ? 15.606 -13.769 -4.821 1.00 73.44 77 GLN A N 1
ATOM 557 C CA . GLN A 1 77 ? 16.477 -13.901 -5.996 1.00 73.44 77 GLN A CA 1
ATOM 558 C C . GLN A 1 77 ? 17.145 -12.566 -6.358 1.00 73.44 77 GLN A C 1
ATOM 560 O O . GLN A 1 77 ? 18.353 -12.527 -6.565 1.00 73.44 77 GLN A O 1
ATOM 565 N N . LEU A 1 78 ? 16.403 -11.453 -6.345 1.00 73.56 78 LEU A N 1
ATOM 566 C CA . LEU A 1 78 ? 16.972 -10.118 -6.580 1.00 73.56 78 LEU A CA 1
ATOM 567 C C . LEU A 1 78 ? 17.961 -9.688 -5.488 1.00 73.56 78 LEU A C 1
ATOM 569 O O . LEU A 1 78 ? 18.942 -9.011 -5.785 1.00 73.56 78 LEU A O 1
ATOM 573 N N . LYS A 1 79 ? 17.725 -10.078 -4.229 1.00 71.25 79 LYS A N 1
ATOM 574 C CA . LYS A 1 79 ? 18.630 -9.759 -3.114 1.00 71.25 79 LYS A CA 1
ATOM 575 C C . LYS A 1 79 ? 19.901 -10.614 -3.109 1.00 71.25 79 LYS A C 1
ATOM 577 O O . LYS A 1 79 ? 20.949 -10.114 -2.714 1.00 71.25 79 LYS A O 1
ATOM 582 N N . ASN A 1 80 ? 19.806 -11.869 -3.549 1.00 71.75 80 ASN A N 1
ATOM 583 C CA . ASN A 1 80 ? 20.925 -12.812 -3.626 1.00 71.75 80 ASN A CA 1
ATOM 584 C C . ASN A 1 80 ? 21.688 -12.755 -4.962 1.00 71.75 80 ASN A C 1
ATOM 586 O O . ASN A 1 80 ? 22.728 -13.388 -5.079 1.00 71.75 80 ASN A O 1
ATOM 590 N N . GLY A 1 81 ? 21.194 -12.020 -5.962 1.00 60.06 81 GLY A N 1
ATOM 591 C CA . GLY A 1 81 ? 21.833 -11.835 -7.271 1.00 60.06 81 GLY A CA 1
ATOM 592 C C . GLY A 1 81 ? 22.999 -10.836 -7.287 1.00 60.06 81 GLY A C 1
ATOM 593 O O . GLY A 1 81 ? 23.166 -10.125 -8.277 1.00 60.06 81 GLY A O 1
ATOM 594 N N . LYS A 1 82 ? 23.769 -10.755 -6.198 1.00 49.06 82 LYS A N 1
ATOM 595 C CA . LYS A 1 82 ? 25.088 -10.115 -6.150 1.00 49.06 82 LYS A CA 1
ATOM 596 C C . LYS A 1 82 ? 26.157 -11.178 -5.971 1.00 49.06 82 LYS A C 1
ATOM 598 O O . LYS A 1 82 ? 25.958 -12.032 -5.082 1.00 49.06 82 LYS A O 1
#

Radius of gyration: 13.1 Å; chains: 1; bounding box: 39×29×21 Å

Foldseek 3Di:
DADLQLLLLLLVCVVVPDDLVVSCVVSVHDSVVSVVSVVVLVVVCVVPPNVCSSLCSNLVNCPPDPVSVVVVVVVVCVVPVD